Protein AF-G4A6K1-F1 (afdb_monomer_lite)

Radius of gyration: 11.17 Å; chains: 1; bounding box: 27×23×23 Å

Organism: NCBI:txid907488

Structure (mmCIF, N/CA/C/O backbone):
data_AF-G4A6K1-F1
#
_entry.id   AF-G4A6K1-F1
#
loop_
_atom_site.group_PDB
_atom_site.id
_atom_site.type_symbol
_atom_site.label_atom_id
_atom_site.label_alt_id
_atom_site.label_comp_id
_atom_site.label_asym_id
_atom_site.label_entity_id
_atom_site.label_seq_id
_atom_site.pdbx_PDB_ins_code
_atom_site.Cartn_x
_atom_site.Cartn_y
_atom_site.Cartn_z
_atom_site.occupancy
_atom_site.B_iso_or_equiv
_atom_site.auth_seq_id
_atom_site.auth_comp_id
_atom_site.auth_asym_id
_atom_site.auth_atom_id
_atom_site.pdbx_PDB_model_num
ATOM 1 N N . MET A 1 1 ? 14.534 13.953 15.519 1.00 32.44 1 MET A N 1
ATOM 2 C CA . MET A 1 1 ? 13.618 14.173 14.376 1.00 32.44 1 MET A CA 1
ATOM 3 C C . MET A 1 1 ? 13.227 12.815 13.819 1.00 32.44 1 MET A C 1
ATOM 5 O O . MET A 1 1 ? 14.088 12.135 13.279 1.00 32.44 1 MET A O 1
ATOM 9 N N . LEU A 1 2 ? 11.979 12.385 14.010 1.00 45.00 2 LEU A N 1
ATOM 10 C CA . LEU A 1 2 ? 11.450 11.176 13.372 1.00 45.00 2 LEU A CA 1
ATOM 11 C C . LEU A 1 2 ? 11.125 11.534 11.919 1.00 45.00 2 LEU A C 1
ATOM 13 O O . LEU A 1 2 ? 10.117 12.177 11.645 1.00 45.00 2 LEU A O 1
ATOM 17 N N . GLN A 1 3 ? 12.033 11.205 11.002 1.00 48.31 3 GLN A N 1
ATOM 18 C CA . GLN A 1 3 ? 11.811 11.354 9.566 1.00 48.31 3 GLN A CA 1
ATOM 19 C C . GLN A 1 3 ? 10.760 10.315 9.157 1.00 48.31 3 GLN A C 1
ATOM 21 O O . GLN A 1 3 ? 11.082 9.135 9.015 1.00 48.31 3 GLN A O 1
ATOM 26 N N . LEU A 1 4 ? 9.493 10.723 9.037 1.00 59.34 4 LEU A N 1
ATOM 27 C CA . LEU A 1 4 ? 8.457 9.845 8.501 1.00 59.34 4 LEU A CA 1
ATOM 28 C C . LEU A 1 4 ? 8.809 9.567 7.039 1.00 59.34 4 LEU A C 1
ATOM 30 O O . LEU A 1 4 ? 8.832 10.476 6.204 1.00 59.34 4 LEU A O 1
ATOM 34 N N . LYS A 1 5 ? 9.132 8.314 6.732 1.00 65.94 5 LYS A N 1
ATOM 35 C CA . LYS A 1 5 ? 9.420 7.909 5.362 1.00 65.94 5 LYS A CA 1
ATOM 36 C C . LYS A 1 5 ? 8.142 8.126 4.552 1.00 65.94 5 LYS A C 1
ATOM 38 O O . LYS A 1 5 ? 7.091 7.637 4.928 1.00 65.94 5 LYS A O 1
ATOM 43 N N . SER A 1 6 ? 8.190 8.914 3.481 1.00 71.69 6 SER A N 1
ATOM 44 C CA . SER A 1 6 ? 6.970 9.177 2.698 1.00 71.69 6 SER A CA 1
ATOM 45 C C . SER A 1 6 ? 6.559 7.964 1.862 1.00 71.69 6 SER A C 1
ATOM 47 O O . SER A 1 6 ? 5.373 7.802 1.593 1.00 71.69 6 SER A O 1
ATOM 49 N N . PHE A 1 7 ? 7.519 7.098 1.520 1.00 78.06 7 PHE A N 1
ATOM 50 C CA . PHE A 1 7 ? 7.327 5.905 0.703 1.00 78.06 7 PHE A CA 1
ATOM 51 C C . PHE A 1 7 ? 7.642 4.633 1.494 1.00 78.06 7 PHE A C 1
ATOM 53 O O . PHE A 1 7 ? 8.712 4.513 2.095 1.00 78.06 7 PHE A O 1
ATOM 60 N N . TYR A 1 8 ? 6.734 3.667 1.444 1.00 78.50 8 TYR A N 1
ATOM 61 C CA . TYR A 1 8 ? 6.860 2.372 2.100 1.00 78.50 8 TYR A CA 1
ATOM 62 C C . TYR A 1 8 ? 6.681 1.253 1.088 1.00 78.50 8 TYR A C 1
ATOM 64 O O . TYR A 1 8 ? 5.847 1.324 0.186 1.00 78.50 8 TYR A O 1
ATOM 72 N N . SER A 1 9 ? 7.445 0.179 1.239 1.00 79.12 9 SER A N 1
ATOM 73 C CA . SER A 1 9 ? 7.242 -1.002 0.404 1.00 79.12 9 SER A CA 1
ATOM 74 C C . SER A 1 9 ? 5.887 -1.635 0.722 1.00 79.12 9 SER A C 1
ATOM 76 O O . SER A 1 9 ? 5.447 -1.635 1.871 1.00 79.12 9 SER A O 1
ATOM 78 N N . ALA A 1 10 ? 5.246 -2.274 -0.257 1.00 78.50 10 ALA A N 1
ATOM 79 C CA . ALA A 1 10 ? 3.993 -2.993 -0.005 1.00 78.50 10 ALA A CA 1
ATOM 80 C C . ALA A 1 10 ? 4.141 -4.104 1.061 1.00 78.50 10 ALA A C 1
ATOM 82 O O .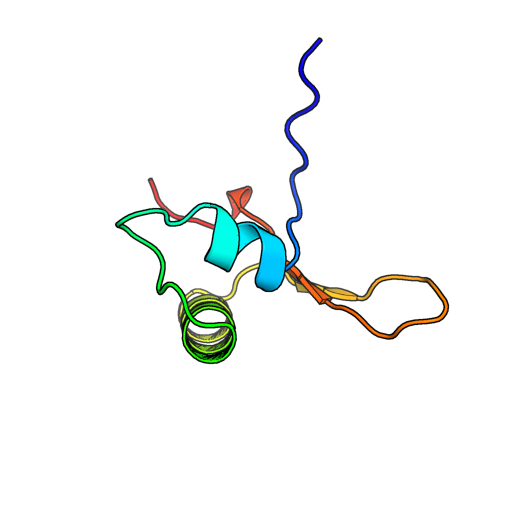 ALA A 1 10 ? 3.174 -4.428 1.743 1.00 78.50 10 ALA A O 1
ATOM 83 N N . LYS A 1 11 ? 5.355 -4.640 1.267 1.00 79.12 11 LYS A N 1
ATOM 84 C CA . LYS A 1 11 ? 5.667 -5.518 2.406 1.00 79.12 11 LYS A CA 1
ATOM 85 C C . LYS A 1 11 ? 5.575 -4.777 3.746 1.00 79.12 11 LYS A C 1
ATOM 87 O O . LYS A 1 11 ? 4.867 -5.243 4.624 1.00 79.12 11 LYS A O 1
ATOM 92 N N . GLU A 1 12 ? 6.223 -3.619 3.876 1.00 79.25 12 GLU A N 1
ATOM 93 C CA . GLU A 1 12 ? 6.188 -2.804 5.102 1.00 79.25 12 GLU A CA 1
ATOM 94 C C . GLU A 1 12 ? 4.757 -2.386 5.448 1.00 79.25 12 GLU A C 1
ATOM 96 O O . GLU A 1 12 ? 4.348 -2.492 6.595 1.00 79.25 12 GLU A O 1
ATOM 101 N N . LEU A 1 13 ? 3.969 -1.976 4.451 1.00 78.12 13 LEU A N 1
ATOM 102 C CA . LEU A 1 13 ? 2.563 -1.613 4.643 1.00 78.12 13 LEU A CA 1
ATOM 103 C C . LEU A 1 13 ? 1.695 -2.801 5.073 1.00 78.12 13 LEU A C 1
ATOM 105 O O . LEU 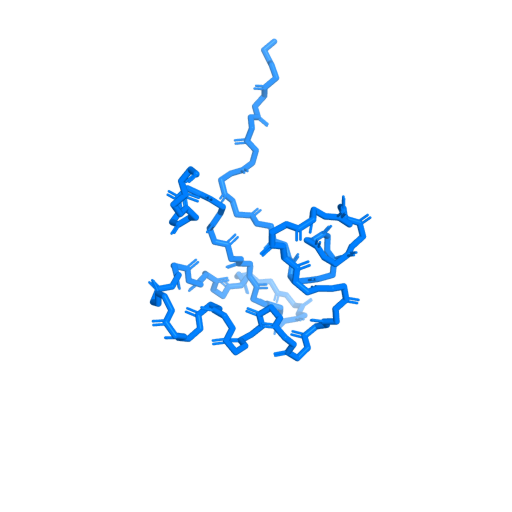A 1 13 ? 0.790 -2.658 5.893 1.00 78.12 13 LEU A O 1
ATOM 109 N N . SER A 1 14 ? 1.987 -3.980 4.527 1.00 79.25 14 SER A N 1
ATOM 110 C CA . SER A 1 14 ? 1.335 -5.226 4.915 1.00 79.25 14 SER A CA 1
ATOM 111 C C . SER A 1 14 ? 1.709 -5.638 6.342 1.00 79.25 14 SER A C 1
ATOM 113 O O . SER A 1 14 ? 0.854 -6.142 7.065 1.00 79.25 14 SER A O 1
ATOM 115 N N . GLU A 1 15 ? 2.963 -5.416 6.749 1.00 79.75 15 GLU A N 1
ATOM 116 C CA . GLU A 1 15 ? 3.466 -5.676 8.106 1.00 79.75 15 GLU A CA 1
ATOM 117 C C . GLU A 1 15 ? 2.962 -4.642 9.123 1.00 79.75 15 GLU A C 1
ATOM 119 O O . GLU A 1 15 ? 2.723 -4.990 10.275 1.00 79.75 15 GLU A O 1
ATOM 124 N N . LEU A 1 16 ? 2.724 -3.400 8.691 1.00 76.88 16 LEU A N 1
ATOM 125 C CA . LEU A 1 16 ? 2.101 -2.336 9.486 1.00 76.88 16 LEU A CA 1
ATOM 126 C C . LEU A 1 16 ? 0.686 -2.701 9.948 1.00 76.88 16 LEU A C 1
ATOM 128 O O . LEU A 1 16 ? 0.217 -2.143 10.937 1.00 76.88 16 LEU A O 1
ATOM 132 N N . GLY A 1 17 ? 0.001 -3.614 9.246 1.00 71.12 17 GLY A N 1
ATOM 133 C CA . GLY A 1 17 ? -1.299 -4.134 9.677 1.00 71.12 17 GLY A CA 1
ATOM 134 C C . GLY A 1 17 ? -2.343 -3.038 9.900 1.00 71.12 17 GLY A C 1
ATOM 135 O O . GLY A 1 17 ? -3.195 -3.156 10.780 1.00 71.12 17 GLY A O 1
ATOM 136 N N . LEU A 1 18 ? -2.256 -1.941 9.141 1.00 73.81 18 LEU A N 1
ATOM 137 C CA . LEU A 1 18 ? -3.176 -0.817 9.258 1.00 73.81 18 LEU A CA 1
ATOM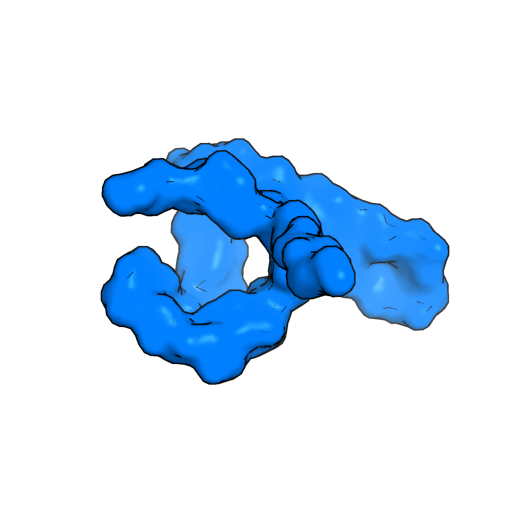 138 C C . LEU A 1 18 ? -4.585 -1.304 8.929 1.00 73.81 18 LEU A C 1
ATOM 140 O O . LEU A 1 18 ? -4.809 -1.868 7.869 1.00 73.81 18 LEU A O 1
ATOM 144 N N . LYS A 1 19 ? -5.556 -1.052 9.808 1.00 71.06 19 LYS A N 1
ATOM 145 C CA . LYS A 1 19 ? -6.941 -1.536 9.646 1.00 71.06 19 LYS A CA 1
ATOM 146 C C . LYS A 1 19 ? -7.614 -1.036 8.358 1.00 71.06 19 LYS A C 1
ATOM 148 O O . LYS A 1 19 ? -8.527 -1.675 7.847 1.00 71.06 19 LYS A O 1
ATOM 153 N N . SER A 1 20 ? -7.148 0.104 7.843 1.00 70.38 20 SER A N 1
ATOM 154 C CA . SER A 1 20 ? -7.585 0.697 6.574 1.00 70.38 20 SER A CA 1
ATOM 155 C C . SER A 1 20 ? -6.886 0.074 5.352 1.00 70.38 20 SER A C 1
ATOM 157 O O . SER A 1 20 ? -7.312 0.281 4.215 1.00 70.38 20 SER A O 1
ATOM 159 N N . LEU A 1 21 ? -5.818 -0.703 5.553 1.00 75.44 21 LEU A N 1
ATOM 160 C CA . LEU A 1 21 ? -5.061 -1.361 4.497 1.00 75.44 21 LEU A CA 1
ATOM 161 C C . LEU A 1 21 ? -5.219 -2.880 4.522 1.00 75.44 21 LEU A C 1
ATOM 163 O O . LEU A 1 21 ? -5.291 -3.502 5.578 1.00 75.44 21 LEU A O 1
ATOM 167 N N . PRO A 1 22 ? -5.234 -3.517 3.347 1.00 77.12 22 PRO A N 1
ATOM 168 C CA . PRO A 1 22 ? -5.211 -4.964 3.280 1.00 77.12 22 PRO A CA 1
ATOM 169 C C . PRO A 1 22 ? -3.837 -5.494 3.709 1.00 77.12 22 PRO A C 1
ATOM 171 O O . PRO A 1 22 ? -2.804 -5.039 3.229 1.00 77.12 22 PRO A O 1
ATOM 174 N N . SER A 1 23 ? -3.817 -6.536 4.539 1.00 79.38 23 SER A N 1
ATOM 175 C CA . SER A 1 23 ? -2.595 -7.241 4.971 1.00 79.38 23 SER A CA 1
ATOM 176 C C . SER A 1 23 ? -1.983 -8.138 3.887 1.00 79.38 23 SER A C 1
ATOM 178 O O . SER A 1 23 ? -1.283 -9.099 4.192 1.00 79.38 23 SER A O 1
ATOM 180 N N . THR A 1 24 ? -2.293 -7.896 2.613 1.00 81.06 24 THR A N 1
ATOM 181 C CA . THR A 1 24 ? -1.753 -8.667 1.492 1.00 81.06 24 THR A CA 1
ATOM 182 C C . THR A 1 24 ? -1.128 -7.739 0.471 1.00 81.06 24 THR A C 1
ATOM 184 O O . THR A 1 24 ? -1.724 -6.745 0.062 1.00 81.06 24 THR A O 1
ATOM 187 N N . HIS A 1 25 ? 0.043 -8.130 -0.034 1.00 81.62 25 HIS A N 1
ATOM 188 C CA . HIS A 1 25 ? 0.759 -7.404 -1.085 1.00 81.62 25 HIS A CA 1
ATOM 189 C C . HIS A 1 25 ? -0.141 -7.073 -2.288 1.00 81.62 25 HIS A C 1
ATOM 191 O O . HIS A 1 25 ? -0.116 -5.963 -2.813 1.00 81.62 25 HIS A O 1
ATOM 197 N N . ARG A 1 26 ? -0.987 -8.029 -2.698 1.00 82.81 26 ARG A N 1
ATOM 198 C CA . ARG A 1 26 ? -1.930 -7.854 -3.808 1.00 82.81 26 ARG A CA 1
ATOM 199 C C . ARG A 1 26 ? -3.004 -6.811 -3.501 1.00 82.81 26 ARG A C 1
ATOM 201 O O . ARG A 1 26 ? -3.299 -6.003 -4.370 1.00 82.81 26 ARG A O 1
ATOM 208 N N . GLY A 1 27 ? -3.553 -6.809 -2.286 1.00 84.88 27 GLY A N 1
ATOM 209 C CA . GLY A 1 27 ? -4.549 -5.822 -1.883 1.00 84.88 27 GLY A CA 1
ATOM 210 C C . GLY A 1 27 ? -3.964 -4.414 -1.817 1.00 84.88 27 GLY A C 1
ATOM 211 O O . GLY A 1 27 ? -4.631 -3.463 -2.204 1.00 84.88 27 GLY A O 1
ATOM 212 N N . ILE A 1 28 ? -2.711 -4.276 -1.373 1.00 82.50 28 ILE A N 1
ATOM 213 C CA . ILE A 1 28 ? -2.048 -2.968 -1.323 1.00 82.50 28 ILE A CA 1
ATOM 214 C C . ILE A 1 28 ? -1.799 -2.448 -2.731 1.00 82.50 28 ILE A C 1
ATOM 216 O O . ILE A 1 28 ? -2.075 -1.288 -2.997 1.00 82.50 28 ILE A O 1
ATOM 220 N N . LEU A 1 29 ? -1.368 -3.311 -3.652 1.00 80.94 29 LEU A N 1
ATOM 221 C CA . LEU A 1 29 ? -1.249 -2.968 -5.069 1.00 80.94 29 LEU A CA 1
ATOM 222 C C . LEU A 1 29 ? -2.583 -2.542 -5.688 1.00 80.94 29 LEU A C 1
ATOM 224 O O . LEU A 1 29 ? -2.621 -1.581 -6.451 1.00 80.94 29 LEU A O 1
ATOM 228 N N . ASP A 1 30 ? -3.661 -3.268 -5.395 1.00 85.88 30 ASP A N 1
ATOM 229 C CA . ASP A 1 30 ? -4.990 -2.965 -5.926 1.00 85.88 30 ASP A CA 1
ATOM 230 C C . ASP A 1 30 ? -5.522 -1.640 -5.373 1.00 85.88 30 ASP A C 1
ATOM 232 O O . ASP A 1 30 ? -5.945 -0.779 -6.141 1.00 85.88 30 ASP A O 1
ATOM 236 N N . LYS A 1 31 ? -5.386 -1.419 -4.059 1.00 83.06 31 LYS A N 1
ATOM 237 C CA . LYS A 1 31 ? -5.743 -0.152 -3.416 1.00 83.06 31 LYS A CA 1
ATOM 238 C C . LYS A 1 31 ? -4.886 0.999 -3.938 1.00 83.06 31 LYS A C 1
ATOM 240 O O . LYS A 1 31 ? -5.436 2.024 -4.315 1.00 83.06 31 LYS A O 1
ATOM 245 N N . ALA A 1 32 ? -3.579 0.795 -4.078 1.00 80.25 32 ALA A N 1
ATOM 246 C CA . ALA A 1 32 ? -2.671 1.770 -4.669 1.00 80.25 32 ALA A CA 1
ATOM 247 C C . ALA A 1 32 ? -3.067 2.135 -6.104 1.00 80.25 32 ALA A C 1
ATOM 249 O O . ALA A 1 32 ? -3.039 3.304 -6.467 1.00 80.25 32 ALA A O 1
ATOM 250 N N . LYS A 1 33 ? -3.488 1.166 -6.924 1.00 82.00 33 LYS A N 1
ATOM 251 C CA . LYS A 1 33 ? -4.010 1.447 -8.270 1.00 82.00 33 LYS A CA 1
ATOM 252 C C . LYS A 1 33 ? -5.348 2.177 -8.234 1.00 82.00 33 LYS A C 1
ATOM 254 O O . LYS A 1 33 ? -5.534 3.131 -8.980 1.00 82.00 33 LYS A O 1
ATOM 259 N N . ARG A 1 34 ? -6.275 1.726 -7.386 1.00 84.69 34 ARG A N 1
ATOM 260 C CA . ARG A 1 34 ? -7.619 2.299 -7.250 1.00 84.69 34 ARG A CA 1
ATOM 261 C C . ARG A 1 34 ? -7.568 3.754 -6.796 1.00 84.69 34 ARG A C 1
ATOM 263 O O . ARG A 1 34 ? -8.323 4.576 -7.297 1.00 84.69 34 ARG A O 1
ATOM 270 N N . GLU A 1 35 ? -6.659 4.054 -5.882 1.00 81.00 35 GLU A N 1
ATOM 271 C CA . GLU A 1 35 ? -6.496 5.375 -5.277 1.00 81.00 35 GLU A CA 1
ATOM 272 C C . GLU A 1 35 ? -5.358 6.182 -5.917 1.00 81.00 35 GLU A C 1
ATOM 274 O O . GLU A 1 35 ? -5.034 7.261 -5.436 1.00 81.00 35 GLU A O 1
ATOM 279 N N . ASN A 1 36 ? -4.757 5.683 -7.007 1.00 76.81 36 ASN A N 1
ATOM 280 C CA . ASN A 1 36 ? -3.637 6.318 -7.712 1.00 76.81 36 ASN A CA 1
ATOM 281 C C . ASN A 1 36 ? -2.499 6.762 -6.775 1.00 76.81 36 ASN A C 1
ATOM 283 O O . ASN A 1 36 ? -1.987 7.876 -6.866 1.00 76.81 36 ASN A O 1
ATOM 287 N N . TRP A 1 37 ? -2.094 5.878 -5.867 1.00 81.62 37 TRP A N 1
ATOM 288 C CA . TRP A 1 37 ? -0.976 6.142 -4.974 1.00 81.62 37 TRP A CA 1
ATOM 289 C C . TRP A 1 37 ? 0.316 6.326 -5.756 1.00 81.62 37 TRP A C 1
ATOM 291 O O . TRP A 1 37 ? 0.621 5.561 -6.677 1.00 81.62 37 TRP A O 1
ATOM 301 N N . GLU A 1 38 ? 1.122 7.293 -5.329 1.00 80.62 38 GLU A N 1
ATOM 302 C CA . GLU A 1 38 ? 2.436 7.510 -5.918 1.00 80.62 38 GLU A CA 1
ATOM 303 C C . GLU A 1 38 ? 3.336 6.303 -5.639 1.00 80.62 38 GLU A C 1
ATOM 305 O O . GLU A 1 38 ? 3.726 6.034 -4.502 1.00 80.62 38 GLU A O 1
ATOM 310 N N . SER A 1 39 ? 3.666 5.554 -6.691 1.00 77.88 39 SER A N 1
ATOM 311 C CA . SER A 1 39 ? 4.623 4.455 -6.625 1.00 77.88 39 SER A CA 1
ATOM 312 C C . SER A 1 39 ? 5.954 4.885 -7.228 1.00 77.88 39 SER A C 1
ATOM 314 O O . SER A 1 39 ? 6.022 5.195 -8.418 1.00 77.88 39 SER A O 1
ATOM 316 N N . CYS A 1 40 ? 7.018 4.854 -6.433 1.00 74.44 40 CYS A N 1
ATOM 317 C CA . CYS A 1 40 ? 8.370 5.129 -6.886 1.00 74.44 40 CYS A CA 1
ATOM 318 C C . CYS A 1 40 ? 9.128 3.811 -7.063 1.00 74.44 40 CYS A C 1
ATOM 320 O O . CYS A 1 40 ? 9.199 2.977 -6.153 1.00 74.44 40 CYS A O 1
ATOM 322 N N . LYS A 1 41 ? 9.677 3.595 -8.260 1.00 72.12 41 LYS A N 1
ATOM 323 C CA . LYS A 1 41 ? 10.539 2.441 -8.519 1.00 72.12 41 LYS A CA 1
ATOM 324 C C . LYS A 1 41 ? 11.867 2.681 -7.809 1.00 72.12 41 LYS A C 1
ATOM 326 O O . LYS A 1 41 ? 12.477 3.729 -7.997 1.00 72.12 41 LYS A O 1
ATOM 331 N N . ARG A 1 42 ? 12.330 1.714 -7.016 1.00 70.19 42 ARG A N 1
ATOM 332 C CA . ARG A 1 42 ? 13.642 1.817 -6.371 1.00 70.19 42 ARG A CA 1
ATOM 333 C C . ARG A 1 42 ? 14.736 1.845 -7.427 1.00 70.19 42 ARG A C 1
ATOM 335 O O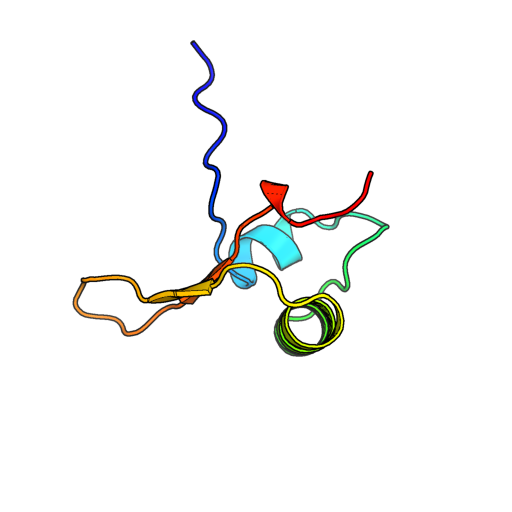 . ARG A 1 42 ? 14.857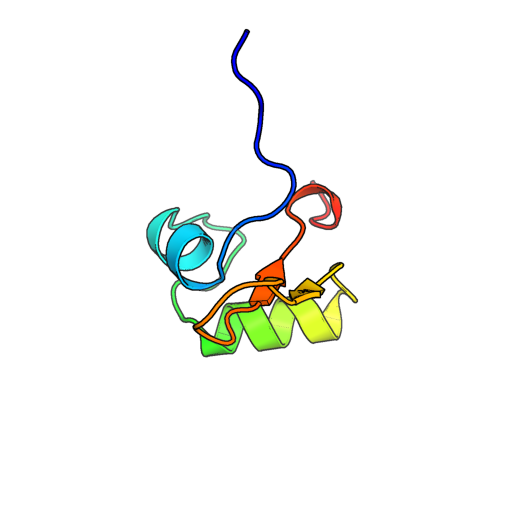 0.901 -8.211 1.00 70.19 42 ARG A O 1
ATOM 342 N N . ASP A 1 43 ? 15.555 2.890 -7.394 1.00 56.41 43 ASP A N 1
ATOM 343 C CA . ASP A 1 43 ? 16.774 3.000 -8.196 1.00 56.41 43 ASP A CA 1
ATOM 344 C C . ASP A 1 43 ? 17.892 2.148 -7.563 1.00 56.41 43 ASP A C 1
ATOM 346 O O . ASP A 1 43 ? 18.861 2.633 -6.991 1.00 56.41 43 ASP A O 1
ATOM 350 N N . G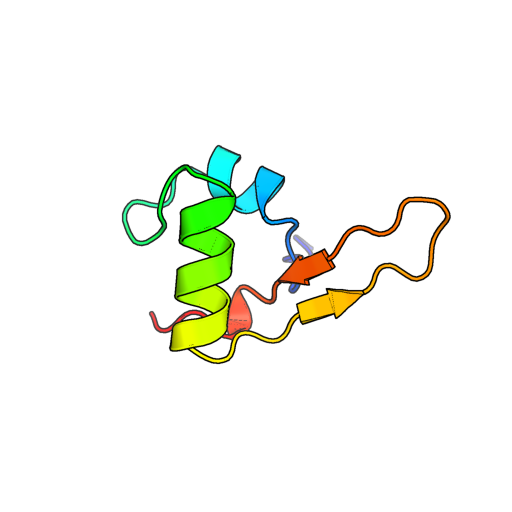LY A 1 44 ? 17.690 0.828 -7.538 1.00 61.31 44 GLY A N 1
ATOM 351 C CA . GLY A 1 44 ? 18.616 -0.124 -6.930 1.00 61.31 44 GLY A CA 1
ATOM 352 C C . GLY A 1 44 ? 18.425 -1.548 -7.451 1.00 61.31 44 GLY A C 1
ATOM 353 O O . GLY A 1 44 ? 17.340 -1.927 -7.902 1.00 61.31 44 GLY A O 1
ATOM 354 N N . LYS A 1 45 ? 19.492 -2.359 -7.387 1.00 45.97 45 LYS A N 1
ATOM 355 C CA . LYS A 1 45 ? 19.497 -3.786 -7.767 1.00 45.97 45 LYS A CA 1
ATOM 356 C C . LYS A 1 45 ? 18.466 -4.542 -6.915 1.00 45.97 45 LYS A C 1
ATOM 358 O O . LYS A 1 45 ? 18.741 -4.885 -5.771 1.00 45.97 45 LYS A O 1
ATOM 363 N N . GLY A 1 46 ? 17.267 -4.762 -7.455 1.00 58.22 46 GLY A N 1
ATOM 364 C CA . GLY A 1 46 ? 16.188 -5.431 -6.719 1.00 58.22 46 GLY A CA 1
ATOM 365 C C . GLY A 1 46 ? 14.753 -5.021 -7.054 1.00 58.22 46 GLY A C 1
ATOM 366 O O . GLY A 1 46 ? 13.852 -5.552 -6.422 1.00 58.22 46 GLY A O 1
ATOM 367 N N . GLY A 1 47 ? 14.510 -4.114 -8.011 1.00 58.59 47 GLY A N 1
ATOM 368 C CA . GLY A 1 47 ? 13.218 -3.988 -8.716 1.00 58.59 47 GLY A CA 1
ATOM 369 C C . GLY A 1 47 ? 11.955 -3.824 -7.855 1.00 58.59 47 GLY A C 1
ATOM 370 O O . GLY A 1 47 ? 10.871 -4.186 -8.304 1.00 58.59 47 GLY A O 1
ATOM 371 N N . GLY A 1 48 ? 12.081 -3.323 -6.625 1.00 68.12 48 GLY A N 1
ATOM 372 C CA . GLY A 1 48 ? 10.953 -3.084 -5.730 1.00 68.12 48 GLY A CA 1
ATOM 373 C C . GLY A 1 48 ? 10.268 -1.750 -6.021 1.00 68.12 48 GLY A C 1
ATOM 374 O O . GLY A 1 48 ? 10.918 -0.794 -6.447 1.00 68.12 48 GLY A O 1
ATOM 375 N N . TYR A 1 49 ? 8.966 -1.683 -5.757 1.00 72.06 49 TYR A N 1
ATOM 376 C CA . TYR A 1 49 ? 8.196 -0.441 -5.766 1.00 72.06 49 TYR A CA 1
ATOM 377 C C . TYR A 1 49 ? 7.925 -0.005 -4.325 1.00 72.06 49 TYR A C 1
ATOM 379 O O . TYR A 1 49 ? 7.499 -0.815 -3.496 1.00 72.06 49 TYR A O 1
ATOM 387 N N . GLU A 1 50 ? 8.184 1.265 -4.032 1.00 80.62 50 GLU A N 1
ATOM 388 C CA . GLU A 1 50 ? 7.784 1.910 -2.783 1.00 80.62 50 GLU A CA 1
ATOM 389 C C . GLU A 1 50 ? 6.555 2.783 -3.062 1.00 80.62 50 GLU A C 1
ATOM 391 O O . GLU A 1 50 ? 6.488 3.456 -4.086 1.00 80.62 50 GLU A O 1
ATOM 396 N N . TYR A 1 51 ? 5.573 2.750 -2.169 1.00 79.19 51 TYR A N 1
ATOM 397 C CA . TYR A 1 51 ? 4.284 3.422 -2.307 1.00 79.19 51 TYR A CA 1
ATOM 398 C C . TYR A 1 51 ? 4.168 4.553 -1.293 1.00 79.19 51 TYR A C 1
ATOM 400 O O . TYR A 1 51 ? 4.510 4.371 -0.123 1.00 79.19 51 TYR A O 1
ATOM 408 N N . ALA A 1 52 ? 3.688 5.715 -1.727 1.00 75.50 52 ALA A N 1
ATOM 409 C CA . ALA A 1 52 ? 3.528 6.869 -0.864 1.00 75.50 52 ALA A CA 1
ATOM 410 C C . ALA A 1 52 ? 2.351 6.690 0.101 1.00 75.50 52 ALA A C 1
ATOM 412 O O . ALA A 1 52 ? 1.204 6.566 -0.322 1.00 75.50 52 ALA A O 1
ATOM 413 N N . VAL A 1 53 ? 2.619 6.755 1.407 1.00 65.94 53 VAL A N 1
ATOM 414 C CA . VAL A 1 53 ? 1.560 6.786 2.436 1.00 65.94 53 VAL A CA 1
ATOM 415 C C . VAL A 1 53 ? 0.904 8.160 2.514 1.00 65.94 53 VAL A C 1
ATOM 417 O O . VAL A 1 53 ? -0.246 8.255 2.909 1.00 65.94 53 VAL A O 1
ATOM 420 N N . LYS A 1 54 ? 1.573 9.231 2.062 1.00 61.94 54 LYS A N 1
ATOM 421 C CA . LYS A 1 54 ? 0.950 10.563 1.946 1.00 61.94 54 LYS A CA 1
ATOM 422 C C . LYS A 1 54 ? -0.223 10.616 0.960 1.00 61.94 54 LYS A C 1
ATOM 424 O O . LYS A 1 54 ? -1.044 11.515 1.080 1.00 61.94 54 LYS A O 1
ATOM 429 N N . SER A 1 55 ? -0.303 9.683 0.010 1.00 54.41 55 SER A N 1
ATOM 430 C CA . SER A 1 55 ? -1.466 9.542 -0.875 1.00 54.41 55 SER A CA 1
ATOM 431 C C . SER A 1 55 ? -2.605 8.741 -0.230 1.00 54.41 55 SER A C 1
ATOM 433 O O . SER A 1 55 ? -3.638 8.558 -0.867 1.00 54.41 55 SER A O 1
ATOM 435 N N . MET A 1 56 ? -2.440 8.236 1.001 1.00 54.84 56 MET A N 1
ATOM 436 C CA . MET A 1 56 ? -3.553 7.655 1.748 1.00 54.84 56 MET A CA 1
ATOM 437 C C . MET A 1 56 ? -4.474 8.777 2.225 1.00 54.84 56 MET A C 1
ATOM 439 O O . MET A 1 56 ? -3.997 9.673 2.923 1.00 54.84 56 MET A O 1
ATOM 443 N N . PRO A 1 57 ? -5.773 8.731 1.894 1.00 50.06 57 PRO A N 1
ATOM 444 C CA . PRO A 1 57 ? -6.736 9.577 2.575 1.00 50.06 57 PRO A CA 1
ATOM 445 C C . PRO A 1 57 ? -6.795 9.186 4.063 1.00 50.06 57 PRO A C 1
ATOM 447 O O . PRO A 1 57 ? -6.643 8.005 4.401 1.00 50.06 57 PRO A O 1
ATOM 450 N N . GLU A 1 58 ? -6.955 10.193 4.926 1.00 47.16 58 GLU A N 1
ATOM 451 C CA . GLU A 1 58 ? -7.104 10.063 6.386 1.00 47.16 58 GLU A CA 1
ATOM 452 C C . GLU A 1 58 ? -8.325 9.219 6.790 1.00 47.16 58 GLU A C 1
ATOM 454 O O . GLU A 1 58 ? -9.368 9.295 6.095 1.00 47.16 58 GLU A O 1
#

pLDDT: mean 71.42, std 12.17, range [32.44, 85.88]

Sequence (58 aa):
MLQLKSFYSAKELSELGLKSLPSTHRGILDKAKRENWESCKRDGKGGGYEYAVKSMPE

Foldseek 3Di:
DPPDDQWAFLCVVLVVVPVVFHVDSVRNVVVCVVLVWDWDFDPDDPGTITTGPVSDDD

InterPro domains:
  IPR003314 Mu-type HTH domain [PF02316] (17-57)
  IPR003314 Mu-type HTH domain [PS51702] (6-58)
  IPR009061 Putative DNA-binding domain superfamily [SSF46955] (4-58)
  IPR036388 Winged helix-like DNA-binding domain superfamily [G3DSA:1.10.10.10] (4-58)

Secondary structure (DSSP, 8-state):
-----SEEEHHHHHHTT-TTS-SSHHHHHHHHHHTT--EEEPSSTT--EEEEGGGS--